Protein AF-A0A223S1I1-F1 (afdb_monomer)

Solvent-accessible surface area (backbone atoms only — not comparable to full-atom values): 8748 Å² total; per-residue (Å²): 109,53,60,61,51,48,53,51,51,49,60,74,42,47,91,55,44,52,72,61,41,74,80,34,79,60,52,98,91,38,77,55,42,72,42,49,41,66,55,67,64,44,48,49,51,49,50,48,49,49,52,50,50,52,64,60,59,44,50,65,56,52,52,48,51,42,53,54,39,46,74,70,71,44,90,61,84,93,47,70,69,62,51,52,52,53,49,50,51,51,52,52,53,49,44,50,46,43,40,53,52,43,52,51,52,52,40,49,62,47,68,45,97,63,69,58,65,65,51,51,51,52,46,52,48,52,52,53,51,51,53,52,52,55,52,51,56,47,56,55,48,54,54,54,52,52,55,53,52,56,65,59,74,77,111

Structure (mmCIF, N/CA/C/O backbone):
data_AF-A0A223S1I1-F1
#
_entry.id   AF-A0A223S1I1-F1
#
loop_
_atom_site.group_PDB
_atom_site.id
_atom_site.type_symbol
_atom_site.label_atom_id
_atom_site.label_alt_id
_atom_site.label_comp_id
_atom_site.label_asym_id
_atom_site.label_entity_id
_atom_site.label_seq_id
_atom_site.pdbx_PDB_ins_code
_atom_site.Cartn_x
_atom_site.Cartn_y
_atom_site.Cartn_z
_atom_site.occupancy
_atom_site.B_iso_or_equiv
_atom_site.auth_seq_id
_atom_site.auth_comp_id
_atom_site.auth_asym_id
_atom_site.auth_atom_id
_atom_site.pdbx_PDB_model_num
ATOM 1 N N . MET A 1 1 ? -9.138 0.119 -8.413 1.00 74.75 1 MET A N 1
ATOM 2 C CA . MET A 1 1 ? -9.524 -1.155 -7.768 1.00 74.75 1 MET A CA 1
ATOM 3 C C . MET A 1 1 ? -9.134 -1.200 -6.295 1.00 74.75 1 MET A C 1
ATOM 5 O O . MET A 1 1 ? -10.016 -1.470 -5.497 1.00 74.75 1 MET A O 1
ATOM 9 N N . SER A 1 2 ? -7.897 -0.860 -5.905 1.00 87.38 2 SER A N 1
ATOM 10 C CA . SER A 1 2 ? -7.474 -0.875 -4.486 1.00 87.38 2 SER A CA 1
ATOM 11 C C . SER A 1 2 ? -8.356 -0.029 -3.559 1.00 87.38 2 SER A C 1
ATOM 13 O O . SER A 1 2 ? -8.811 -0.532 -2.544 1.00 87.38 2 SER A O 1
ATOM 15 N N . VAL A 1 3 ? -8.668 1.215 -3.936 1.00 89.75 3 VAL A N 1
ATOM 16 C CA . VAL A 1 3 ? -9.518 2.116 -3.130 1.00 89.75 3 VAL A CA 1
ATOM 17 C C . VAL A 1 3 ? -10.924 1.549 -2.919 1.00 89.75 3 VAL A C 1
ATOM 19 O O . VAL A 1 3 ? -11.443 1.587 -1.813 1.00 89.75 3 VAL A O 1
ATOM 22 N N . VAL A 1 4 ? -11.528 0.970 -3.960 1.00 92.12 4 VAL A N 1
ATOM 23 C CA . VAL A 1 4 ? -12.856 0.342 -3.855 1.00 92.12 4 VAL A CA 1
ATOM 24 C C . VAL A 1 4 ? -12.811 -0.850 -2.900 1.00 92.12 4 VAL A C 1
ATOM 26 O O . VAL A 1 4 ? -13.701 -1.000 -2.072 1.00 92.12 4 VAL A O 1
ATOM 29 N N . ALA A 1 5 ? -11.751 -1.661 -2.969 1.00 90.12 5 ALA A N 1
ATOM 30 C CA . ALA A 1 5 ? -11.560 -2.778 -2.052 1.00 90.12 5 ALA A CA 1
ATOM 31 C C . ALA A 1 5 ? -11.366 -2.309 -0.598 1.00 90.12 5 ALA A C 1
ATOM 33 O O . ALA A 1 5 ? -11.963 -2.890 0.299 1.00 90.12 5 ALA A O 1
ATOM 34 N N . MET A 1 6 ? -10.598 -1.236 -0.366 1.00 92.31 6 MET A N 1
ATOM 35 C CA . MET A 1 6 ? -10.449 -0.629 0.966 1.00 92.31 6 MET A CA 1
ATOM 36 C C . MET A 1 6 ? -11.802 -0.196 1.532 1.00 92.31 6 MET A C 1
ATOM 38 O O . MET A 1 6 ? -12.157 -0.582 2.638 1.00 92.31 6 MET A O 1
ATOM 42 N N . LEU A 1 7 ? -12.585 0.545 0.742 1.00 92.19 7 LEU A N 1
ATOM 43 C CA . LEU A 1 7 ? -13.912 1.002 1.154 1.00 92.19 7 LEU A CA 1
ATOM 44 C C . LEU A 1 7 ? -14.860 -0.170 1.430 1.00 92.19 7 LEU A C 1
ATOM 46 O O . LEU A 1 7 ? -15.615 -0.119 2.393 1.00 92.19 7 LEU A O 1
ATOM 50 N N . GLY A 1 8 ? -14.797 -1.236 0.627 1.00 92.38 8 GLY A N 1
ATOM 51 C CA . GLY A 1 8 ? -15.583 -2.449 0.852 1.00 92.38 8 GLY A CA 1
ATOM 52 C C . GLY A 1 8 ? -15.229 -3.155 2.163 1.00 92.38 8 GLY A C 1
ATOM 53 O O . GLY A 1 8 ? -16.125 -3.564 2.894 1.00 92.38 8 GLY A O 1
ATOM 54 N N . ILE A 1 9 ? -13.937 -3.250 2.496 1.00 90.19 9 ILE A N 1
ATOM 55 C CA . ILE A 1 9 ? -13.473 -3.835 3.764 1.00 90.19 9 ILE A CA 1
ATOM 56 C C . ILE A 1 9 ? -13.894 -2.967 4.947 1.00 90.19 9 ILE A C 1
ATOM 58 O O . ILE A 1 9 ? -14.423 -3.489 5.924 1.00 90.19 9 ILE A O 1
ATOM 62 N N . ALA A 1 10 ? -13.714 -1.650 4.850 1.00 91.00 10 ALA A N 1
ATOM 63 C CA . ALA A 1 10 ? -14.139 -0.732 5.898 1.00 91.00 10 ALA A CA 1
ATOM 64 C C . ALA A 1 10 ? -15.657 -0.760 6.119 1.00 91.00 10 ALA A C 1
ATOM 66 O O . ALA A 1 10 ? -16.108 -0.681 7.256 1.00 91.00 10 ALA A O 1
ATOM 67 N N . TRP A 1 11 ? -16.439 -0.904 5.047 1.00 94.56 11 TRP A N 1
ATOM 68 C CA . TRP A 1 11 ? -17.887 -1.062 5.135 1.00 94.56 11 TRP A CA 1
ATOM 69 C C . TRP A 1 11 ? -18.276 -2.385 5.806 1.00 94.56 11 TRP A C 1
ATOM 71 O O . TRP A 1 11 ? -19.135 -2.397 6.678 1.00 94.56 11 TRP A O 1
ATOM 81 N N . ALA A 1 12 ? -17.608 -3.489 5.461 1.00 94.00 12 ALA A N 1
ATOM 82 C CA . ALA A 1 12 ? -17.865 -4.794 6.072 1.00 94.00 12 ALA A CA 1
ATOM 83 C C . ALA A 1 12 ? -17.474 -4.854 7.559 1.00 94.00 12 ALA A C 1
ATOM 85 O O . ALA A 1 12 ? -18.118 -5.548 8.338 1.00 94.00 12 ALA A O 1
ATOM 86 N N . ALA A 1 13 ? -16.427 -4.128 7.956 1.00 92.62 13 ALA A N 1
ATOM 87 C CA . ALA A 1 13 ? -15.958 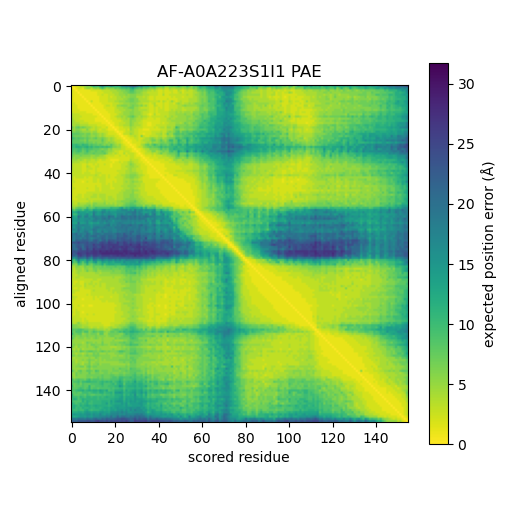-4.056 9.337 1.00 92.62 13 ALA A CA 1
ATOM 88 C C . ALA A 1 13 ? -16.604 -2.915 10.143 1.00 92.62 13 ALA A C 1
ATOM 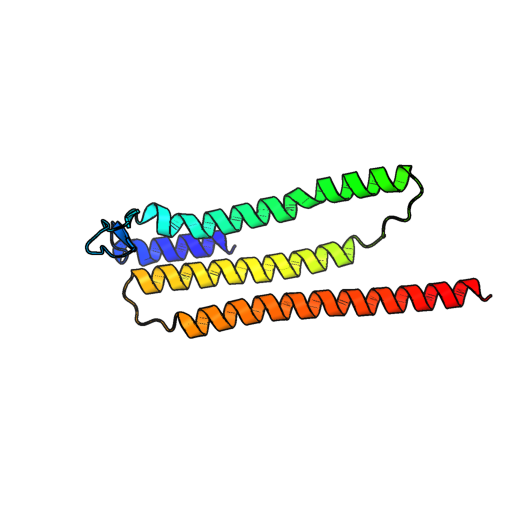90 O O . ALA A 1 13 ? -16.225 -2.693 11.289 1.00 92.62 13 ALA A O 1
ATOM 91 N N . TRP A 1 14 ? -17.551 -2.175 9.562 1.00 94.50 14 TRP A N 1
ATOM 92 C CA . TRP A 1 14 ? -18.019 -0.900 10.105 1.00 94.50 14 TRP A CA 1
ATOM 93 C C . TRP A 1 14 ? -18.569 -0.994 11.532 1.00 94.50 14 TRP A C 1
ATOM 95 O O . TRP A 1 14 ? -18.262 -0.146 12.371 1.00 94.50 14 TRP A O 1
ATOM 105 N N . ASP A 1 15 ? -19.338 -2.046 11.808 1.00 95.69 15 ASP A N 1
ATOM 106 C CA . ASP A 1 15 ? -19.970 -2.279 13.111 1.00 95.69 15 ASP A CA 1
ATOM 107 C C . ASP A 1 15 ? -19.004 -2.860 14.154 1.00 95.69 15 ASP A C 1
ATOM 109 O O . ASP A 1 15 ? -19.319 -2.893 15.340 1.00 95.69 15 ASP A O 1
ATOM 113 N N . LEU A 1 16 ? -17.822 -3.310 13.722 1.00 93.69 16 LEU A N 1
ATOM 114 C CA . LEU A 1 16 ? -16.761 -3.809 14.602 1.00 93.69 16 LEU A CA 1
ATOM 115 C C . LEU A 1 16 ? -15.824 -2.688 15.064 1.00 93.69 16 LEU A C 1
ATOM 117 O O . LEU A 1 16 ? -15.078 -2.871 16.021 1.00 93.69 16 LEU A O 1
ATOM 121 N N . LEU A 1 17 ? -15.837 -1.542 14.377 1.00 90.94 17 LEU A N 1
ATOM 122 C CA . LEU A 1 17 ? -14.962 -0.421 14.692 1.00 90.94 17 LEU A CA 1
ATOM 123 C C . LEU A 1 17 ? -15.563 0.437 15.814 1.00 90.94 17 LEU A C 1
ATOM 125 O O . LEU A 1 17 ? -16.730 0.838 15.716 1.00 90.94 17 LEU A O 1
ATOM 129 N N . PRO A 1 18 ? -14.770 0.808 16.835 1.00 92.88 18 PRO A N 1
ATOM 130 C CA . PRO A 1 18 ? -15.224 1.739 17.858 1.00 92.88 18 PRO A CA 1
ATOM 131 C C . PRO A 1 18 ? -15.518 3.107 17.229 1.00 92.88 18 PRO A C 1
ATOM 133 O O . PRO A 1 18 ? -14.848 3.529 16.287 1.00 92.88 18 PRO A O 1
ATOM 136 N N . GLU A 1 19 ? -16.518 3.832 17.739 1.00 93.00 19 GLU A N 1
ATOM 137 C CA . GLU A 1 19 ? -16.867 5.162 17.205 1.00 93.00 19 GLU A CA 1
ATOM 138 C C . GLU A 1 19 ? -15.713 6.166 17.323 1.00 93.00 19 GLU A C 1
ATOM 140 O O . GLU A 1 19 ? -15.539 7.042 16.463 1.00 93.00 19 GLU A O 1
ATOM 145 N N . VAL A 1 20 ? -14.914 5.993 18.376 1.00 92.69 20 VAL A N 1
ATOM 146 C CA . VAL A 1 20 ? -13.755 6.805 18.717 1.00 92.69 20 VAL A CA 1
ATOM 147 C C . VAL A 1 20 ? -12.547 5.889 18.881 1.00 92.69 20 VAL A C 1
ATOM 149 O O . VAL A 1 20 ? -12.587 4.930 19.647 1.00 92.69 20 VAL A O 1
ATOM 152 N N . VAL A 1 21 ? -11.479 6.197 18.151 1.00 90.31 21 VAL A N 1
ATOM 153 C CA . VAL A 1 21 ? -10.209 5.469 18.175 1.00 90.31 21 VAL A CA 1
ATOM 154 C C . VAL A 1 21 ? -9.172 6.303 18.918 1.00 90.31 21 VAL A C 1
ATOM 156 O O . VAL A 1 21 ? -8.900 7.453 18.554 1.00 90.31 21 VAL A O 1
ATOM 159 N N . THR A 1 22 ? -8.566 5.718 19.947 1.00 91.19 22 THR A N 1
ATOM 160 C CA . THR A 1 22 ? -7.489 6.351 20.711 1.00 91.19 22 THR A CA 1
ATOM 161 C C . THR A 1 22 ? -6.164 6.142 19.989 1.00 91.19 22 THR A C 1
ATOM 163 O O . THR A 1 22 ? -5.582 5.065 20.028 1.00 91.19 22 THR A O 1
ATOM 166 N N . THR A 1 23 ? -5.652 7.185 19.337 1.00 86.69 23 THR A N 1
ATOM 167 C CA . THR A 1 23 ? -4.354 7.125 18.629 1.00 86.69 23 THR A CA 1
ATOM 168 C C . THR A 1 23 ? -3.166 7.418 19.528 1.00 86.69 23 THR A C 1
ATOM 170 O O . THR A 1 23 ? -2.028 7.084 19.196 1.00 86.69 23 THR A O 1
ATOM 173 N N . ARG A 1 24 ? -3.416 8.058 20.671 1.00 89.81 24 ARG A N 1
ATOM 174 C CA . ARG A 1 24 ? -2.411 8.295 21.700 1.00 89.81 24 ARG A CA 1
ATOM 175 C C . ARG A 1 24 ? -3.039 8.106 23.065 1.00 89.81 24 ARG A C 1
ATOM 177 O O . ARG A 1 24 ? -3.989 8.815 23.399 1.00 89.81 24 ARG A O 1
ATOM 184 N N . GLU A 1 25 ? -2.466 7.202 23.847 1.00 88.69 25 GLU A N 1
ATOM 185 C CA . GLU A 1 25 ? -2.865 6.994 25.235 1.00 88.69 25 GLU A CA 1
ATOM 186 C C . GLU A 1 25 ? -2.624 8.252 26.077 1.00 88.69 25 GLU A C 1
ATOM 188 O O . GLU A 1 25 ? -1.718 9.055 25.812 1.00 88.69 25 GLU A O 1
ATOM 193 N N . ALA A 1 26 ? -3.466 8.435 27.092 1.00 90.06 26 ALA A N 1
ATOM 194 C CA . ALA A 1 26 ? -3.272 9.487 28.074 1.00 90.06 26 ALA A CA 1
ATOM 195 C C . ALA A 1 26 ? -2.034 9.184 28.927 1.00 90.06 26 ALA A C 1
ATOM 197 O O . ALA A 1 26 ? -1.803 8.049 29.339 1.00 90.06 26 ALA A O 1
ATOM 198 N N . THR A 1 27 ? -1.260 10.220 29.232 1.00 91.44 27 THR A N 1
ATOM 199 C CA . THR A 1 27 ? -0.191 10.166 30.232 1.00 91.44 27 THR A CA 1
ATOM 200 C C . THR A 1 27 ? -0.486 11.170 31.342 1.00 91.44 27 THR A C 1
ATOM 202 O O . THR A 1 27 ? -1.395 11.988 31.217 1.00 91.44 27 THR A O 1
ATOM 205 N N . VAL A 1 28 ? 0.285 11.132 32.433 1.00 92.81 28 VAL A N 1
ATOM 206 C CA . VAL A 1 28 ? 0.105 12.038 33.588 1.00 92.81 28 VAL A CA 1
ATOM 207 C C . VAL A 1 28 ? 0.051 13.514 33.165 1.00 92.81 28 VAL A C 1
ATOM 209 O O . VAL A 1 28 ? -0.740 14.279 33.704 1.00 92.81 28 VAL A O 1
ATOM 212 N N . ASP A 1 29 ? 0.824 13.889 32.144 1.00 94.31 29 ASP A N 1
ATOM 213 C CA . ASP A 1 29 ? 0.940 15.275 31.681 1.00 94.31 29 ASP A CA 1
ATOM 214 C C . ASP A 1 29 ? 0.095 15.596 30.438 1.00 94.31 29 ASP A C 1
ATOM 216 O O . ASP A 1 29 ? 0.125 16.727 29.945 1.00 94.31 29 ASP A O 1
ATOM 220 N N . ARG A 1 30 ? -0.587 14.609 29.836 1.00 88.12 30 ARG A N 1
ATOM 221 C CA . ARG A 1 30 ? -1.215 14.773 28.515 1.00 88.12 30 ARG A CA 1
ATOM 222 C C . ARG A 1 30 ? -2.498 13.967 28.374 1.00 88.12 30 ARG A C 1
ATOM 224 O O . ARG A 1 30 ? -2.512 12.756 28.567 1.00 88.12 30 ARG A O 1
ATOM 231 N N . THR A 1 31 ? -3.553 14.628 27.907 1.00 91.44 31 THR A N 1
ATOM 232 C CA . THR A 1 31 ? -4.813 13.968 27.552 1.00 91.44 31 THR A CA 1
ATOM 233 C C . THR A 1 31 ? -4.642 13.028 26.356 1.00 91.44 31 THR A C 1
ATOM 235 O O . THR A 1 31 ? -3.751 13.217 25.512 1.00 91.44 31 THR A O 1
ATOM 238 N N . ALA A 1 32 ? -5.503 12.010 26.291 1.00 89.56 32 ALA A N 1
ATOM 239 C CA . ALA A 1 32 ? -5.576 11.106 25.152 1.00 89.56 32 ALA A CA 1
ATOM 240 C C . ALA A 1 32 ? -5.897 11.881 23.866 1.00 89.56 32 ALA A C 1
ATOM 242 O O . ALA A 1 32 ? -6.581 12.908 23.888 1.00 89.56 32 ALA A O 1
ATOM 243 N N . THR A 1 33 ? -5.369 11.401 22.741 1.00 93.56 33 THR A N 1
ATOM 244 C CA . THR A 1 33 ? -5.754 11.905 21.421 1.00 93.56 33 THR A CA 1
ATOM 245 C C . THR A 1 33 ? -6.689 10.903 20.779 1.00 93.56 33 THR A C 1
ATOM 247 O O . THR A 1 33 ? -6.306 9.777 20.457 1.00 93.56 33 THR A O 1
ATOM 250 N N . GLU A 1 34 ? -7.916 11.353 20.592 1.00 93.25 34 GLU A N 1
ATOM 251 C CA . GLU A 1 34 ? -9.015 10.577 20.052 1.00 93.25 34 GLU A CA 1
ATOM 252 C C . GLU A 1 34 ? -9.355 11.071 18.650 1.00 93.25 34 GLU A C 1
ATOM 254 O O . GLU A 1 34 ? -9.321 12.270 18.359 1.00 93.25 34 GLU A O 1
ATOM 259 N N . VAL A 1 35 ? -9.669 10.136 17.763 1.00 94.00 35 VAL A N 1
ATOM 260 C CA . VAL A 1 35 ? -10.072 10.427 16.388 1.00 94.00 35 VAL A CA 1
ATOM 261 C C . VAL A 1 35 ? -11.327 9.645 16.064 1.00 94.00 35 VAL A C 1
ATOM 263 O O . VAL A 1 35 ? -11.485 8.493 16.458 1.00 94.00 35 VAL A O 1
ATOM 266 N N . SER A 1 36 ? -12.229 10.269 15.313 1.00 95.69 36 SER A N 1
ATOM 267 C CA . SER A 1 36 ? -13.431 9.587 14.841 1.00 95.69 36 SER A CA 1
ATOM 268 C C . SER A 1 36 ? -13.070 8.431 13.906 1.00 95.69 36 SER A C 1
ATOM 270 O O . SER A 1 36 ? -12.178 8.575 13.061 1.00 95.69 36 SER A O 1
ATOM 272 N N . ARG A 1 37 ? -13.834 7.331 13.968 1.00 93.94 37 ARG A N 1
ATOM 273 C CA . ARG A 1 37 ? -13.710 6.195 13.034 1.00 93.94 37 ARG A CA 1
ATOM 274 C C . ARG A 1 37 ? -13.696 6.596 11.560 1.00 93.94 37 ARG A C 1
ATOM 276 O O . ARG A 1 37 ? -13.001 5.976 10.759 1.00 93.94 37 ARG A O 1
ATOM 283 N N . TRP A 1 38 ? -14.397 7.674 11.197 1.00 94.62 38 TRP A N 1
ATOM 284 C CA . TRP A 1 38 ? -14.407 8.204 9.830 1.00 94.62 38 TRP A CA 1
ATOM 285 C C . TRP A 1 38 ? -13.016 8.630 9.359 1.00 94.62 38 TRP A C 1
ATOM 287 O O . TRP A 1 38 ? -12.655 8.399 8.206 1.00 94.62 38 TRP A O 1
ATOM 297 N N . VAL A 1 39 ? -12.223 9.228 10.251 1.00 93.44 39 VAL A N 1
ATOM 298 C CA . VAL A 1 39 ? -10.860 9.671 9.940 1.00 93.44 39 VAL A CA 1
ATOM 299 C C . VAL A 1 39 ? -9.954 8.462 9.737 1.00 93.44 39 VAL A C 1
ATOM 301 O O . VAL A 1 39 ? -9.220 8.416 8.754 1.00 93.44 39 VAL A O 1
ATOM 304 N N . VAL A 1 40 ? -10.051 7.460 10.611 1.00 90.94 40 VAL A N 1
ATOM 305 C CA . VAL A 1 40 ? -9.251 6.226 10.534 1.00 90.94 40 VAL A CA 1
ATOM 306 C C . VAL A 1 40 ? -9.527 5.472 9.232 1.00 90.94 40 VAL A C 1
ATOM 308 O O . VAL A 1 40 ? -8.601 5.126 8.495 1.00 90.94 40 VAL A O 1
ATOM 311 N N . VAL A 1 41 ? -10.805 5.296 8.896 1.00 92.56 41 VAL A N 1
ATOM 312 C CA . VAL A 1 41 ? -11.233 4.629 7.661 1.00 92.56 41 VAL A CA 1
ATOM 313 C C . VAL A 1 41 ? -10.840 5.431 6.416 1.00 92.56 41 VAL A C 1
ATOM 315 O O . VAL A 1 41 ? -10.421 4.852 5.414 1.00 92.56 41 VAL A O 1
ATOM 318 N N . GLY A 1 42 ? -10.952 6.761 6.461 1.00 92.38 42 GLY A N 1
ATOM 319 C CA . GLY A 1 42 ? -10.724 7.630 5.305 1.00 92.38 42 GLY A CA 1
ATOM 320 C C . GLY A 1 42 ? -9.258 7.967 5.022 1.00 92.38 42 GLY A C 1
ATOM 321 O O . GLY A 1 42 ? -8.907 8.211 3.866 1.00 92.38 42 GLY A O 1
ATOM 322 N N . ALA A 1 43 ? -8.389 7.963 6.036 1.00 92.38 43 ALA A N 1
ATOM 323 C CA . ALA A 1 43 ? -7.021 8.467 5.914 1.00 92.38 43 ALA A CA 1
ATOM 324 C C . ALA A 1 43 ? -6.179 7.685 4.895 1.00 92.38 43 ALA A C 1
ATOM 326 O O . ALA A 1 43 ? -5.540 8.282 4.026 1.00 92.38 43 ALA A O 1
ATOM 327 N N . VAL A 1 44 ? -6.195 6.351 4.966 1.00 91.81 44 VAL A N 1
ATOM 328 C CA . VAL A 1 44 ? -5.368 5.508 4.087 1.00 91.81 44 VAL A CA 1
ATOM 329 C C . VAL A 1 44 ? -5.843 5.547 2.627 1.00 91.81 44 VAL A C 1
ATOM 331 O O . VAL A 1 44 ? -5.007 5.784 1.750 1.00 91.81 44 VAL A O 1
ATOM 334 N N . PRO A 1 45 ? -7.149 5.401 2.318 1.00 90.88 45 PRO A N 1
ATOM 335 C CA . PRO A 1 45 ? -7.648 5.594 0.959 1.00 90.88 45 PRO A CA 1
ATOM 336 C C . PRO A 1 45 ? -7.349 6.992 0.408 1.00 90.88 45 PRO A C 1
ATOM 338 O O . PRO A 1 45 ? -6.933 7.116 -0.745 1.00 90.88 45 PRO A O 1
ATOM 341 N N . ALA A 1 46 ? -7.506 8.041 1.224 1.00 92.81 46 ALA A N 1
ATOM 342 C CA . ALA A 1 46 ? -7.202 9.411 0.816 1.00 92.81 46 ALA A CA 1
ATOM 343 C C . ALA A 1 46 ? -5.714 9.587 0.477 1.00 92.81 46 ALA A C 1
ATOM 345 O O . ALA A 1 46 ? -5.388 10.149 -0.569 1.00 92.81 46 ALA A O 1
ATOM 346 N N . ALA A 1 47 ? -4.812 9.046 1.303 1.00 91.31 47 ALA A N 1
ATOM 347 C CA . ALA A 1 47 ? -3.377 9.047 1.028 1.00 91.31 47 ALA A CA 1
ATOM 348 C C . ALA A 1 47 ? -3.042 8.289 -0.269 1.00 91.31 47 ALA A C 1
ATOM 350 O O . ALA A 1 47 ? -2.271 8.787 -1.091 1.00 91.31 47 ALA A O 1
ATOM 351 N N . ALA A 1 48 ? -3.671 7.133 -0.508 1.00 90.31 48 ALA A N 1
ATOM 352 C CA . ALA A 1 48 ? -3.479 6.359 -1.733 1.00 90.31 48 ALA A CA 1
ATOM 353 C C . ALA A 1 48 ? -3.905 7.137 -2.990 1.00 90.31 48 ALA A C 1
ATOM 355 O O . ALA A 1 48 ? -3.183 7.153 -3.996 1.00 90.31 48 ALA A O 1
ATOM 356 N N . VAL A 1 49 ? -5.056 7.816 -2.932 1.00 92.94 49 VAL A N 1
ATOM 357 C CA . VAL A 1 49 ? -5.534 8.691 -4.012 1.00 92.94 49 VAL A CA 1
ATOM 358 C C . VAL A 1 49 ? -4.570 9.854 -4.219 1.00 92.94 49 VAL A C 1
ATOM 360 O O . VAL A 1 49 ? -4.155 10.090 -5.352 1.00 92.94 49 VAL A O 1
ATOM 363 N N . LEU A 1 50 ? -4.153 10.533 -3.148 1.00 92.25 50 LEU A N 1
ATOM 364 C CA . LEU A 1 50 ? -3.229 11.662 -3.224 1.00 92.25 50 LEU A CA 1
ATOM 365 C C . LEU A 1 50 ? -1.896 11.261 -3.866 1.00 92.25 50 LEU A C 1
ATOM 367 O O . LEU A 1 50 ? -1.461 11.906 -4.817 1.00 92.25 50 LEU A O 1
ATOM 371 N N . CYS A 1 51 ? -1.274 10.170 -3.415 1.00 88.44 51 CYS A N 1
ATOM 372 C CA . CYS A 1 51 ? -0.039 9.665 -4.013 1.00 88.44 51 CYS A CA 1
ATOM 373 C C . CYS A 1 51 ? -0.218 9.328 -5.496 1.00 88.44 51 CYS A C 1
ATOM 375 O O . CYS A 1 51 ? 0.634 9.678 -6.311 1.00 88.44 51 CYS A O 1
ATOM 377 N N . THR A 1 52 ? -1.339 8.702 -5.864 1.00 87.81 52 THR A N 1
ATOM 378 C CA . THR A 1 52 ? -1.645 8.389 -7.267 1.00 87.81 52 THR A CA 1
ATOM 379 C C . THR A 1 52 ? -1.766 9.664 -8.101 1.00 87.81 52 THR A C 1
ATOM 381 O O . THR A 1 52 ? -1.169 9.758 -9.173 1.00 87.81 52 THR A O 1
ATOM 384 N N . VAL A 1 53 ? -2.489 10.669 -7.599 1.00 89.12 53 VAL A N 1
ATOM 385 C CA . VAL A 1 53 ? -2.654 11.969 -8.263 1.00 89.12 53 VAL A CA 1
ATOM 386 C C . VAL A 1 53 ? -1.312 12.677 -8.419 1.00 89.12 53 VAL A C 1
ATOM 388 O O . VAL A 1 53 ? -1.016 13.152 -9.510 1.00 89.12 53 VAL A O 1
ATOM 391 N N . LEU A 1 54 ? -0.471 12.699 -7.383 1.00 86.31 54 LEU A N 1
ATOM 392 C CA . LEU A 1 54 ? 0.858 13.314 -7.445 1.00 86.31 54 LEU A CA 1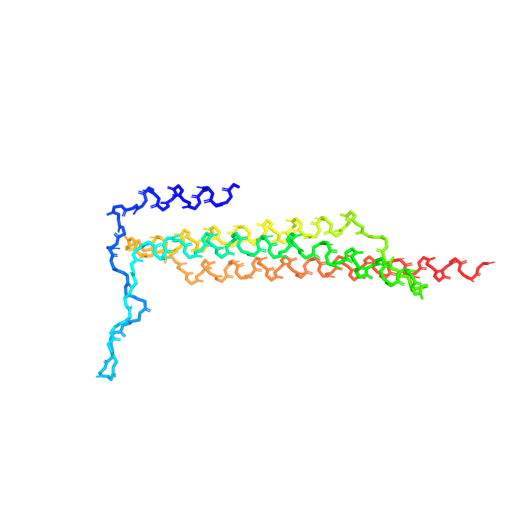
ATOM 393 C C . LEU A 1 54 ? 1.765 12.600 -8.456 1.00 86.31 54 LEU A C 1
ATOM 395 O O . LEU A 1 54 ? 2.408 13.248 -9.280 1.00 86.31 54 LEU A O 1
ATOM 399 N N . MET A 1 55 ? 1.781 11.267 -8.453 1.00 83.38 55 MET A N 1
ATOM 400 C CA . MET A 1 55 ? 2.620 10.474 -9.355 1.00 83.38 55 MET A CA 1
ATOM 401 C C . MET A 1 55 ? 2.184 10.561 -10.820 1.00 83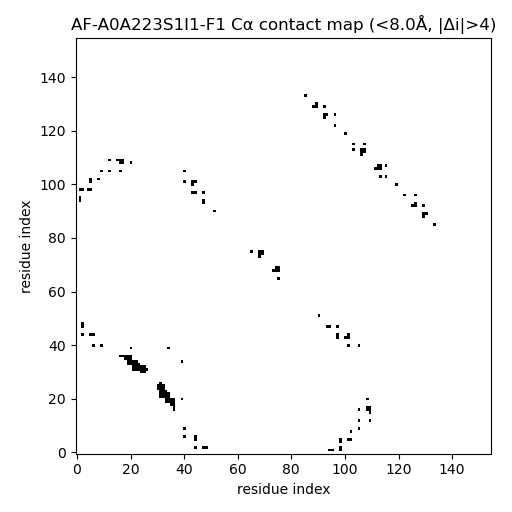.38 55 MET A C 1
ATOM 403 O O . MET A 1 55 ? 3.020 10.660 -11.718 1.00 83.38 55 MET A O 1
ATOM 407 N N . VAL A 1 56 ? 0.877 10.531 -11.085 1.00 81.88 56 VAL A N 1
ATOM 408 C CA . VAL A 1 56 ? 0.341 10.674 -12.447 1.00 81.88 56 VAL A CA 1
ATOM 409 C C . VAL A 1 56 ? 0.433 12.131 -12.909 1.00 81.88 56 VAL A C 1
ATOM 411 O O . VAL A 1 56 ? 0.802 12.392 -14.055 1.00 81.88 56 VAL A O 1
ATOM 414 N N . GLY A 1 57 ? 0.157 13.076 -12.010 1.00 78.00 57 GLY A N 1
ATOM 415 C CA . GLY A 1 57 ? 0.202 14.519 -12.241 1.00 78.00 57 GLY A CA 1
ATOM 416 C C . GLY A 1 57 ? 1.610 15.086 -12.424 1.00 78.00 57 GLY A C 1
ATOM 417 O O . GLY A 1 57 ? 1.759 16.132 -13.047 1.00 78.00 57 GLY A O 1
ATOM 418 N N . ALA A 1 58 ? 2.658 14.384 -11.986 1.00 75.25 58 ALA A N 1
ATOM 419 C CA . ALA A 1 58 ? 4.045 14.764 -12.262 1.00 75.25 58 ALA A CA 1
ATOM 420 C C . ALA A 1 58 ? 4.437 14.605 -13.750 1.00 75.25 58 ALA A C 1
ATOM 422 O O . ALA A 1 58 ? 5.332 15.297 -14.238 1.00 75.25 58 ALA A O 1
ATOM 423 N N . ARG A 1 59 ? 3.738 13.752 -14.517 1.00 70.06 59 ARG A N 1
ATOM 424 C CA . ARG A 1 59 ? 4.027 13.487 -15.943 1.00 70.06 59 ARG A CA 1
ATOM 425 C C . ARG A 1 59 ? 3.994 14.725 -16.858 1.00 70.06 59 ARG A C 1
ATOM 427 O O . ARG A 1 59 ? 4.898 14.859 -17.686 1.00 70.06 59 ARG A O 1
ATOM 434 N N . PRO A 1 60 ? 2.987 15.619 -16.803 1.00 66.38 60 PRO A N 1
ATOM 435 C CA . PRO A 1 60 ? 3.008 16.855 -17.588 1.00 66.38 60 PRO A CA 1
ATOM 436 C C . PRO A 1 60 ? 4.183 17.767 -17.221 1.00 66.38 60 PRO A C 1
ATOM 438 O O . PRO A 1 60 ? 4.725 18.419 -18.111 1.00 66.38 60 PRO A O 1
ATOM 441 N N . PHE A 1 61 ? 4.617 17.768 -15.957 1.00 65.94 61 PHE A N 1
ATOM 442 C CA . PHE A 1 61 ? 5.768 18.549 -15.505 1.00 65.94 61 PHE A CA 1
ATOM 443 C C . PHE A 1 61 ? 7.078 18.005 -16.092 1.00 65.94 61 PHE A C 1
ATOM 445 O O . PHE A 1 61 ? 7.874 18.758 -16.647 1.00 65.94 61 PHE A O 1
ATOM 452 N N . ASP A 1 62 ? 7.242 16.680 -16.104 1.00 65.94 62 ASP A N 1
ATOM 453 C CA . ASP A 1 62 ? 8.357 16.015 -16.785 1.00 65.94 62 ASP A CA 1
ATOM 454 C C . ASP A 1 62 ? 8.390 16.311 -18.289 1.00 65.94 62 ASP A C 1
ATOM 456 O O . ASP A 1 62 ? 9.441 16.631 -18.842 1.00 65.94 62 ASP A O 1
ATOM 460 N N . ARG A 1 63 ? 7.239 16.245 -18.971 1.00 68.38 63 ARG A N 1
ATOM 461 C CA . ARG A 1 63 ? 7.155 16.574 -20.406 1.00 68.38 63 ARG A CA 1
ATOM 462 C C . ARG A 1 63 ? 7.456 18.041 -20.683 1.00 68.38 63 ARG A C 1
ATOM 464 O O . ARG A 1 63 ? 8.032 18.354 -21.725 1.00 68.38 63 ARG A O 1
ATOM 471 N N . PHE A 1 64 ? 7.058 18.933 -19.781 1.00 69.56 64 PHE A N 1
ATOM 472 C CA . PHE A 1 64 ? 7.379 20.351 -19.870 1.00 69.56 64 PHE A CA 1
ATOM 473 C C . PHE A 1 64 ? 8.890 20.578 -19.749 1.00 69.56 64 PHE A C 1
ATOM 475 O O . PHE A 1 64 ? 9.472 21.234 -20.611 1.00 69.56 64 PHE A O 1
ATOM 482 N N . ILE A 1 65 ? 9.535 19.953 -18.760 1.00 67.31 65 ILE A N 1
ATOM 483 C CA . ILE A 1 65 ? 10.990 20.007 -18.563 1.00 67.31 65 ILE A CA 1
ATOM 484 C C . ILE A 1 65 ? 11.730 19.433 -19.777 1.00 67.31 65 ILE A C 1
ATOM 486 O O . ILE A 1 65 ? 12.640 20.072 -20.295 1.00 67.31 65 ILE A O 1
ATOM 490 N N . VAL A 1 66 ? 11.305 18.277 -20.293 1.00 67.94 66 VAL A N 1
ATOM 491 C CA . VAL A 1 66 ? 11.889 17.653 -21.493 1.00 67.94 66 VAL A CA 1
ATOM 492 C C . VAL A 1 66 ? 11.769 18.560 -22.719 1.00 67.94 66 VAL A C 1
ATOM 494 O O . VAL A 1 66 ? 12.747 18.744 -23.440 1.00 67.94 66 VAL A O 1
ATOM 497 N N . ARG A 1 67 ? 10.607 19.186 -22.950 1.00 68.94 67 ARG A N 1
ATOM 498 C CA . ARG A 1 67 ? 10.437 20.157 -24.047 1.00 68.94 67 ARG A CA 1
ATOM 499 C C . ARG A 1 67 ? 11.304 21.398 -23.868 1.00 68.94 67 ARG A C 1
ATOM 501 O O . ARG A 1 67 ? 11.824 21.917 -24.853 1.00 68.94 67 ARG A O 1
ATOM 508 N N . PHE A 1 68 ? 11.440 21.882 -22.639 1.00 72.56 68 PHE A N 1
ATOM 509 C CA . PHE A 1 68 ? 12.261 23.045 -22.329 1.00 72.56 68 PHE A CA 1
ATOM 510 C C . PHE A 1 68 ? 13.755 22.755 -22.543 1.00 72.56 68 PHE A C 1
ATOM 512 O O . PHE A 1 68 ? 14.441 23.530 -23.202 1.00 72.56 68 PHE A O 1
ATOM 519 N N . LEU A 1 69 ? 14.240 21.598 -22.088 1.00 67.12 69 LEU A N 1
ATOM 520 C CA . LEU A 1 69 ? 15.618 21.139 -22.296 1.00 67.12 69 LEU A CA 1
ATOM 521 C C . LEU A 1 69 ? 15.912 20.814 -23.767 1.00 67.12 69 LEU A C 1
ATOM 523 O O . LEU A 1 69 ? 16.984 21.150 -24.264 1.00 67.12 69 LEU A O 1
ATOM 527 N N . GLY A 1 70 ? 14.944 20.243 -24.489 1.00 64.69 70 GLY A N 1
ATOM 528 C CA . GLY A 1 70 ? 15.052 20.014 -25.931 1.00 64.69 70 GLY A CA 1
ATOM 529 C C . GLY A 1 70 ? 15.180 21.316 -26.728 1.00 64.69 70 GLY A C 1
ATOM 530 O O . GLY A 1 70 ? 15.940 21.374 -27.690 1.00 64.69 70 GLY A O 1
ATOM 531 N N . ARG A 1 71 ? 14.520 22.402 -26.292 1.00 72.00 71 ARG A N 1
ATOM 532 C CA . ARG A 1 71 ? 14.729 23.749 -26.863 1.00 72.00 71 ARG A CA 1
ATOM 533 C C . ARG A 1 71 ? 16.128 24.310 -26.595 1.00 72.00 71 ARG A C 1
ATOM 535 O O . ARG A 1 71 ? 16.579 25.155 -27.357 1.00 72.00 71 ARG A O 1
ATOM 542 N N . LEU A 1 72 ? 16.804 23.838 -25.550 1.00 72.31 72 LEU A N 1
ATOM 543 C CA . LEU A 1 72 ? 18.183 24.202 -25.213 1.00 72.31 72 LEU A CA 1
ATOM 544 C C . LEU A 1 72 ? 19.224 23.295 -25.897 1.00 72.31 72 LEU A C 1
ATOM 546 O O . LEU A 1 72 ? 20.413 23.425 -25.623 1.00 72.31 72 LEU A O 1
ATOM 550 N N . GLY A 1 73 ? 18.801 22.377 -26.777 1.00 56.16 73 GLY A N 1
ATOM 551 C CA . GLY A 1 73 ? 19.699 21.468 -27.498 1.00 56.16 73 GLY A CA 1
ATOM 552 C C . GLY A 1 73 ? 20.309 20.363 -26.629 1.00 56.16 73 GLY A C 1
ATOM 553 O O . GLY A 1 73 ? 21.242 19.692 -27.064 1.00 56.16 73 GLY A O 1
ATOM 554 N N . LEU A 1 74 ? 19.797 20.160 -25.411 1.00 54.62 74 LEU A N 1
ATOM 555 C CA . LEU A 1 74 ? 20.262 19.106 -24.514 1.00 54.62 74 LEU A CA 1
ATOM 556 C C . LEU A 1 74 ? 19.555 17.780 -24.840 1.00 54.62 74 LEU A C 1
ATOM 558 O O . LEU A 1 74 ? 18.340 17.780 -25.068 1.00 54.62 74 LEU A O 1
ATOM 562 N N . PRO A 1 75 ? 20.273 16.641 -24.843 1.00 52.75 75 PRO A N 1
ATOM 563 C CA . PRO A 1 75 ? 19.672 15.339 -25.093 1.00 52.75 75 PRO A CA 1
ATOM 564 C C . PRO A 1 75 ? 18.706 14.994 -23.957 1.00 52.75 75 PRO A C 1
ATOM 566 O O . PRO A 1 75 ? 19.113 14.680 -22.840 1.00 52.75 75 PRO A O 1
ATOM 569 N N . ALA A 1 76 ? 17.409 15.055 -24.241 1.00 57.12 76 ALA A N 1
ATOM 570 C CA . ALA A 1 76 ? 16.385 14.537 -23.352 1.00 57.12 76 ALA A CA 1
ATOM 571 C C . ALA A 1 76 ? 16.120 13.071 -23.719 1.00 57.12 76 ALA A C 1
ATOM 573 O O . ALA A 1 76 ? 15.835 12.761 -24.872 1.00 57.12 76 ALA A O 1
ATOM 574 N N . GLY A 1 77 ? 16.276 12.164 -22.752 1.00 55.59 77 GLY A N 1
ATOM 575 C CA . GLY A 1 77 ? 16.218 10.722 -22.989 1.00 55.59 77 GLY A CA 1
ATOM 576 C C . GLY A 1 77 ? 14.875 10.246 -23.555 1.00 55.59 77 GLY A C 1
ATOM 577 O O . GLY A 1 77 ? 13.835 10.378 -22.907 1.00 55.59 77 GLY A O 1
ATOM 578 N N . ASP A 1 78 ? 14.923 9.629 -24.736 1.00 52.75 78 ASP A N 1
ATOM 579 C CA . ASP A 1 78 ? 13.813 8.915 -25.371 1.00 52.75 78 ASP A CA 1
ATOM 580 C C . ASP A 1 78 ? 13.566 7.577 -24.655 1.00 52.75 78 ASP A C 1
ATOM 582 O O . ASP A 1 78 ? 14.127 6.539 -25.001 1.00 52.75 78 ASP A O 1
ATOM 586 N N . GLY A 1 79 ? 12.734 7.595 -23.613 1.00 56.62 79 GLY A N 1
ATOM 587 C CA . GLY A 1 79 ? 12.464 6.413 -22.785 1.00 56.62 79 GLY A CA 1
ATOM 588 C C . GLY A 1 79 ? 11.022 6.298 -22.296 1.00 56.62 79 GLY A C 1
ATOM 589 O O . GLY A 1 79 ? 10.795 5.856 -21.173 1.00 56.62 79 GLY A O 1
ATOM 590 N N . ASP A 1 80 ? 10.032 6.721 -23.089 1.00 63.94 80 ASP A N 1
ATOM 591 C CA . ASP A 1 80 ? 8.644 6.863 -22.610 1.00 63.94 80 ASP A CA 1
ATOM 592 C C . ASP A 1 80 ? 7.994 5.509 -22.236 1.00 63.94 80 ASP A C 1
ATOM 594 O O . ASP A 1 80 ? 7.280 5.407 -21.240 1.00 63.94 80 ASP A O 1
ATOM 598 N N . ARG A 1 81 ? 8.300 4.419 -22.962 1.00 68.06 81 ARG A N 1
ATOM 599 C CA . ARG A 1 81 ? 7.747 3.076 -22.669 1.00 68.06 81 ARG A CA 1
ATOM 600 C C . ARG A 1 81 ? 8.295 2.466 -21.379 1.00 68.06 81 ARG A C 1
ATOM 602 O O . ARG A 1 81 ? 7.525 1.947 -20.572 1.00 68.06 81 ARG A O 1
ATOM 609 N N . ASP A 1 82 ? 9.602 2.557 -21.173 1.00 70.38 82 ASP A N 1
ATOM 610 C CA . ASP A 1 82 ? 10.260 2.015 -19.982 1.00 70.38 82 ASP A CA 1
ATOM 611 C C . ASP A 1 82 ? 9.868 2.804 -18.729 1.00 70.38 82 ASP A C 1
ATOM 613 O O . ASP A 1 82 ? 9.590 2.221 -17.683 1.00 70.38 82 ASP A O 1
ATOM 617 N N . ARG A 1 83 ? 9.706 4.125 -18.861 1.00 72.44 83 ARG A N 1
ATOM 618 C CA . ARG A 1 83 ? 9.216 4.989 -17.785 1.00 72.44 83 ARG A CA 1
ATOM 619 C C . ARG A 1 83 ? 7.777 4.670 -17.378 1.00 72.44 83 ARG A C 1
ATOM 621 O O . ARG A 1 83 ? 7.464 4.679 -16.188 1.00 72.44 83 ARG A O 1
ATOM 628 N N . VAL A 1 84 ? 6.897 4.373 -18.338 1.00 78.75 84 VAL A N 1
ATOM 629 C CA . VAL A 1 84 ? 5.518 3.945 -18.045 1.00 78.75 84 VAL A CA 1
ATOM 630 C C . VAL A 1 84 ? 5.504 2.599 -17.324 1.00 78.75 84 VAL A C 1
ATOM 632 O O . VAL A 1 84 ? 4.736 2.438 -16.376 1.00 78.75 84 VAL A O 1
ATOM 635 N N . ARG A 1 85 ? 6.363 1.655 -17.727 1.00 81.56 85 ARG A N 1
ATOM 636 C CA . ARG A 1 85 ? 6.492 0.354 -17.061 1.00 81.56 85 ARG A CA 1
ATOM 637 C C . ARG A 1 85 ? 6.974 0.498 -15.617 1.00 81.56 85 ARG A C 1
ATOM 639 O O . ARG A 1 85 ? 6.345 -0.070 -14.729 1.00 81.56 85 ARG A O 1
ATOM 646 N N . ASP A 1 86 ? 8.026 1.279 -15.385 1.00 83.19 86 ASP A N 1
ATOM 647 C CA . ASP A 1 86 ? 8.544 1.534 -14.037 1.00 83.19 86 ASP A CA 1
ATOM 648 C C . ASP A 1 86 ? 7.482 2.210 -13.160 1.00 83.19 86 ASP A C 1
ATOM 650 O O . ASP A 1 86 ? 7.260 1.798 -12.024 1.00 83.19 86 ASP A O 1
ATOM 654 N N . LEU A 1 87 ? 6.770 3.212 -13.695 1.00 83.75 87 LEU A N 1
ATOM 655 C CA . LEU A 1 87 ? 5.712 3.884 -12.944 1.00 83.75 87 LEU A CA 1
ATOM 656 C C . LEU A 1 87 ? 4.557 2.935 -12.616 1.00 83.75 87 LEU A C 1
ATOM 658 O O . LEU A 1 87 ? 4.052 2.967 -11.500 1.00 83.75 87 LEU A O 1
ATOM 662 N N . ASN A 1 88 ? 4.149 2.081 -13.556 1.00 87.06 88 ASN A N 1
ATOM 663 C CA . ASN A 1 88 ? 3.126 1.075 -13.290 1.00 87.06 88 ASN A CA 1
ATOM 664 C C . ASN A 1 88 ? 3.572 0.107 -12.191 1.00 87.06 88 ASN A C 1
ATOM 666 O O . ASN A 1 88 ? 2.777 -0.189 -11.306 1.00 87.06 88 ASN A O 1
ATOM 670 N N . ALA A 1 89 ? 4.829 -0.348 -12.208 1.00 87.25 89 ALA A N 1
ATOM 671 C CA . ALA A 1 89 ? 5.365 -1.207 -11.155 1.00 87.25 89 ALA A CA 1
ATOM 672 C C . ALA A 1 89 ? 5.303 -0.515 -9.784 1.00 87.25 89 ALA A C 1
ATOM 674 O O . ALA A 1 89 ? 4.776 -1.086 -8.834 1.00 87.25 89 ALA A O 1
ATOM 675 N N . VAL A 1 90 ? 5.744 0.745 -9.700 1.00 86.62 90 VAL A N 1
ATOM 676 C CA . VAL A 1 90 ? 5.672 1.533 -8.461 1.00 86.62 90 VAL A CA 1
ATOM 677 C C . VAL A 1 90 ? 4.229 1.727 -7.999 1.00 86.62 90 VAL A C 1
ATOM 679 O O . VAL A 1 90 ? 3.938 1.516 -6.826 1.00 86.62 90 VAL A O 1
ATOM 682 N N . LEU A 1 91 ? 3.311 2.085 -8.900 1.00 87.88 91 LEU A N 1
ATOM 683 C CA . LEU A 1 91 ? 1.899 2.286 -8.568 1.00 87.88 91 LEU A CA 1
ATOM 684 C C . LEU A 1 91 ? 1.2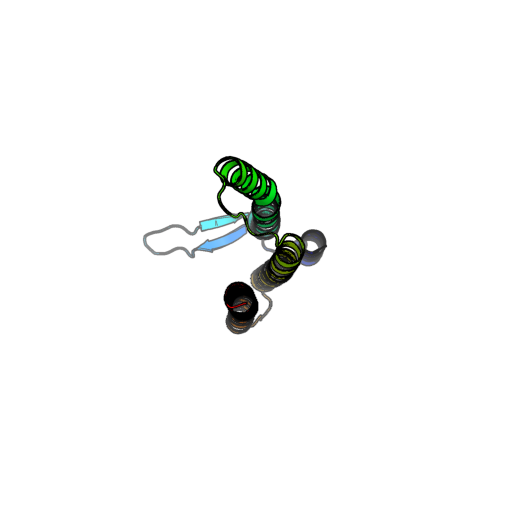27 0.993 -8.095 1.00 87.88 91 LEU A C 1
ATOM 686 O O . LEU A 1 91 ? 0.431 1.043 -7.164 1.00 87.88 91 LEU A O 1
ATOM 690 N N . ILE A 1 92 ? 1.548 -0.156 -8.695 1.00 90.00 92 ILE A N 1
ATOM 691 C CA . ILE A 1 92 ? 1.035 -1.464 -8.260 1.00 90.00 92 ILE A CA 1
ATOM 692 C C . ILE A 1 92 ? 1.545 -1.787 -6.856 1.00 90.00 92 ILE A C 1
ATOM 694 O O . ILE A 1 92 ? 0.746 -2.111 -5.977 1.00 90.00 92 ILE A O 1
ATOM 698 N N . THR A 1 93 ? 2.851 -1.654 -6.626 1.00 89.19 93 THR A N 1
ATOM 699 C CA . THR A 1 93 ? 3.457 -1.911 -5.316 1.00 89.19 93 THR A CA 1
ATOM 700 C C . THR A 1 93 ? 2.896 -0.975 -4.250 1.00 89.19 93 THR A C 1
ATOM 702 O O . THR A 1 93 ? 2.554 -1.420 -3.158 1.00 89.19 93 THR A O 1
ATOM 705 N N . LEU A 1 94 ? 2.725 0.307 -4.573 1.00 88.56 94 LEU A N 1
ATOM 706 C CA . LEU A 1 94 ? 2.169 1.294 -3.656 1.00 88.56 94 LEU A CA 1
ATOM 707 C C . LEU A 1 94 ? 0.675 1.049 -3.387 1.00 88.56 94 LEU A C 1
ATOM 709 O O . LEU A 1 94 ? 0.226 1.161 -2.250 1.00 88.56 94 LEU A O 1
ATOM 713 N N . ALA A 1 95 ? -0.096 0.655 -4.404 1.00 89.81 95 ALA A N 1
ATOM 714 C CA . ALA A 1 95 ? -1.497 0.279 -4.238 1.00 89.81 95 ALA A CA 1
ATOM 715 C C . ALA A 1 95 ? -1.653 -0.940 -3.318 1.00 89.81 95 ALA A C 1
ATOM 717 O O . ALA A 1 95 ? -2.544 -0.939 -2.468 1.00 89.81 95 ALA A O 1
ATOM 718 N N . LEU A 1 96 ? -0.783 -1.946 -3.461 1.00 90.81 96 LEU A N 1
ATOM 719 C CA . LEU A 1 96 ? -0.746 -3.105 -2.570 1.00 90.81 96 LEU A CA 1
ATOM 720 C C . LEU A 1 96 ? -0.345 -2.696 -1.148 1.00 90.81 96 LEU A C 1
ATOM 722 O O . LEU A 1 96 ? -1.007 -3.093 -0.195 1.00 90.81 96 LEU A O 1
ATOM 726 N N . PHE A 1 97 ? 0.684 -1.858 -1.008 1.00 90.50 97 PHE A N 1
ATOM 727 C CA . PHE A 1 97 ? 1.138 -1.337 0.280 1.00 90.50 97 PHE A CA 1
ATOM 728 C C . PHE A 1 97 ? 0.016 -0.624 1.040 1.00 90.50 97 PHE A C 1
ATOM 730 O O . PHE A 1 97 ? -0.251 -0.953 2.197 1.00 90.50 97 PHE A O 1
ATOM 737 N N . PHE A 1 98 ? -0.679 0.311 0.385 1.00 92.69 98 PHE A N 1
ATOM 738 C CA . PHE A 1 98 ? -1.800 1.011 1.005 1.00 92.69 98 PHE A CA 1
ATOM 739 C C . PHE A 1 98 ? -2.941 0.054 1.336 1.00 92.69 98 PHE A C 1
ATOM 741 O O . PHE A 1 98 ? -3.538 0.179 2.401 1.00 92.69 98 PHE A O 1
ATOM 748 N N . PHE A 1 99 ? -3.253 -0.895 0.446 1.00 91.69 99 PHE A N 1
ATOM 749 C CA . PHE A 1 99 ? -4.336 -1.854 0.667 1.00 91.69 99 PHE A CA 1
ATOM 750 C C . PHE A 1 99 ? -4.080 -2.702 1.908 1.00 91.69 99 PHE A C 1
ATOM 752 O O . PHE A 1 99 ? -4.917 -2.730 2.804 1.00 91.69 99 PHE A O 1
ATOM 759 N N . VAL A 1 100 ? -2.906 -3.328 2.004 1.00 90.94 100 VAL A N 1
ATOM 760 C CA . VAL A 1 100 ? -2.577 -4.166 3.160 1.00 90.94 100 VAL A CA 1
ATOM 761 C C . VAL A 1 100 ? -2.483 -3.321 4.429 1.00 90.94 100 VAL A C 1
ATOM 763 O O . VAL A 1 100 ? -3.039 -3.721 5.443 1.00 90.94 100 VAL A O 1
ATOM 766 N N . THR A 1 101 ? -1.875 -2.131 4.376 1.00 91.25 101 THR A N 1
ATOM 767 C CA . THR A 1 101 ? -1.844 -1.206 5.525 1.00 91.25 101 THR A CA 1
ATOM 768 C C . THR A 1 101 ? -3.252 -0.869 6.017 1.00 91.25 101 THR A C 1
ATOM 770 O O . THR A 1 101 ? -3.505 -0.900 7.218 1.00 91.25 101 THR A O 1
ATOM 773 N N . HIS A 1 102 ? -4.188 -0.599 5.103 1.00 92.56 102 HIS A N 1
ATOM 774 C CA . HIS A 1 102 ? -5.580 -0.344 5.461 1.00 92.56 102 HIS A CA 1
ATOM 775 C C . HIS A 1 102 ? -6.219 -1.562 6.135 1.00 92.56 102 HIS A C 1
ATOM 777 O O . HIS A 1 102 ? -6.797 -1.421 7.206 1.00 92.56 102 HIS A O 1
ATOM 783 N N . CYS A 1 103 ? -6.057 -2.761 5.568 1.00 90.31 103 CYS A N 1
ATOM 784 C CA . CYS A 1 103 ? -6.570 -3.994 6.171 1.00 90.31 103 CYS A CA 1
ATOM 785 C C . CYS A 1 103 ? -6.013 -4.231 7.579 1.00 90.31 103 CYS A C 1
ATOM 787 O O . CYS A 1 103 ? -6.763 -4.614 8.469 1.00 90.31 103 CYS A O 1
ATOM 789 N N . VAL A 1 104 ? -4.714 -3.991 7.782 1.00 91.62 104 VAL A N 1
ATOM 790 C CA . VAL A 1 104 ? -4.046 -4.142 9.082 1.00 91.62 104 VAL A CA 1
ATOM 791 C C . VAL A 1 104 ? -4.631 -3.181 10.109 1.00 91.62 104 VAL A C 1
ATOM 793 O O . VAL A 1 104 ? -4.940 -3.610 11.214 1.00 91.62 104 VAL A O 1
ATOM 796 N N . ILE A 1 105 ? -4.814 -1.910 9.742 1.00 90.69 105 ILE A N 1
ATOM 797 C CA . ILE A 1 105 ? -5.414 -0.905 10.629 1.00 90.69 105 ILE A CA 1
ATOM 798 C C . ILE A 1 105 ? -6.836 -1.322 11.008 1.00 90.69 105 ILE A C 1
ATOM 800 O O . ILE A 1 105 ? -7.157 -1.362 12.187 1.00 90.69 105 ILE A O 1
ATOM 804 N N . ILE A 1 106 ? -7.669 -1.699 10.034 1.00 92.12 106 ILE A N 1
ATOM 805 C CA . ILE A 1 106 ? -9.051 -2.118 10.304 1.00 92.12 106 ILE A CA 1
ATOM 806 C C . ILE A 1 106 ? -9.097 -3.370 11.191 1.00 92.12 106 ILE A C 1
ATOM 808 O O . ILE A 1 106 ? -9.879 -3.412 12.133 1.00 92.12 106 ILE A O 1
ATOM 812 N N . ALA A 1 107 ? -8.258 -4.375 10.925 1.00 90.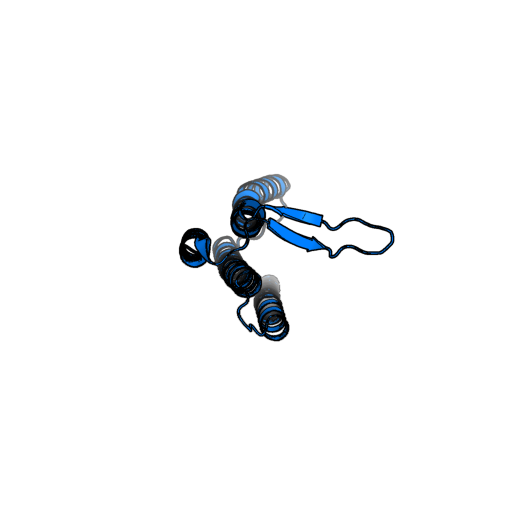25 107 ALA A N 1
ATOM 813 C CA . ALA A 1 107 ? -8.207 -5.596 11.729 1.00 90.25 107 ALA A CA 1
ATOM 814 C C . ALA A 1 107 ? -7.746 -5.322 13.168 1.00 90.25 107 ALA A C 1
ATOM 816 O O . ALA A 1 107 ? -8.327 -5.860 14.108 1.00 90.25 107 ALA A O 1
ATOM 817 N N . TYR A 1 108 ? -6.729 -4.472 13.332 1.00 90.69 108 TYR A N 1
ATOM 818 C CA . TYR A 1 108 ? -6.212 -4.078 14.638 1.00 90.69 108 TYR A CA 1
ATOM 819 C C . TYR A 1 108 ? -7.268 -3.328 15.461 1.00 90.69 108 TYR A C 1
ATOM 821 O O . TYR A 1 108 ? -7.537 -3.703 16.597 1.00 90.69 108 TYR A O 1
ATOM 829 N N . GLU A 1 109 ? -7.925 -2.328 14.867 1.00 90.94 109 GLU A N 1
ATOM 830 C CA . GLU A 1 109 ? -8.971 -1.542 15.540 1.00 90.94 109 GLU A CA 1
ATOM 831 C C . GLU A 1 109 ? -10.248 -2.352 15.815 1.00 90.94 109 GLU A C 1
ATOM 833 O O . GLU A 1 109 ? -10.973 -2.062 16.762 1.00 90.94 109 GLU A O 1
ATOM 838 N N . ALA A 1 110 ? -10.515 -3.401 15.031 1.00 90.44 110 ALA A N 1
ATOM 839 C CA . ALA A 1 110 ? -11.594 -4.357 15.289 1.00 90.44 110 ALA A CA 1
ATOM 840 C C . ALA A 1 110 ? -11.261 -5.372 16.406 1.00 90.44 110 ALA A C 1
ATOM 842 O O . ALA A 1 110 ? -12.052 -6.278 16.670 1.00 90.44 110 ALA A O 1
ATOM 843 N N . GLY A 1 111 ? -10.087 -5.264 17.042 1.00 89.88 111 GLY A N 1
ATOM 844 C CA . GLY A 1 111 ? -9.659 -6.143 18.131 1.00 89.88 111 GLY A CA 1
ATOM 845 C C . GLY A 1 111 ? -9.203 -7.534 17.682 1.00 89.88 111 GLY A C 1
ATOM 846 O O . GLY A 1 111 ? -9.125 -8.444 18.506 1.00 89.88 111 GLY A O 1
ATOM 847 N N . ALA A 1 112 ? -8.909 -7.733 16.394 1.00 89.50 112 ALA A N 1
ATOM 848 C CA . ALA A 1 112 ? -8.371 -9.002 15.921 1.00 89.50 112 ALA A CA 1
ATOM 849 C C . ALA A 1 112 ? -6.902 -9.157 16.343 1.00 89.50 112 ALA A C 1
ATOM 851 O O . ALA A 1 112 ? -6.087 -8.248 16.173 1.00 89.50 112 ALA A O 1
ATOM 852 N N . GLU A 1 113 ? -6.534 -10.347 16.822 1.00 88.12 113 GLU A N 1
ATOM 853 C CA . GLU A 1 113 ? -5.132 -10.703 17.040 1.00 88.12 113 GLU A CA 1
ATOM 854 C C . GLU A 1 113 ? -4.424 -10.812 15.685 1.00 88.12 113 GLU A C 1
ATOM 856 O O . GLU A 1 113 ? -4.513 -11.820 14.980 1.00 88.12 113 GLU A O 1
ATOM 861 N N . PHE A 1 114 ? -3.746 -9.738 15.286 1.00 83.69 114 PHE A N 1
ATOM 862 C CA . PHE A 1 114 ? -3.089 -9.651 13.990 1.00 83.69 114 PHE A CA 1
ATOM 863 C C . PHE A 1 114 ? -1.579 -9.429 14.154 1.00 83.69 114 PHE A C 1
ATOM 865 O O . PHE A 1 114 ? -1.168 -8.563 14.931 1.00 83.69 114 PHE A O 1
ATOM 872 N N . PRO A 1 115 ? -0.713 -10.152 13.415 1.00 89.50 115 PRO A N 1
ATOM 873 C CA . PRO A 1 115 ? 0.735 -9.966 13.480 1.00 89.50 115 PRO A CA 1
ATOM 874 C C . PRO A 1 115 ? 1.162 -8.687 12.734 1.00 89.50 115 PRO A C 1
ATOM 876 O O . PRO A 1 115 ? 1.781 -8.740 11.669 1.00 89.50 115 PRO A O 1
ATOM 879 N N . VAL A 1 116 ? 0.841 -7.520 13.303 1.00 86.56 116 VAL A N 1
ATOM 880 C CA . VAL A 1 116 ? 1.067 -6.193 12.703 1.00 86.56 116 VAL A CA 1
ATOM 881 C C . VAL A 1 116 ? 2.534 -5.988 12.328 1.00 86.56 116 VAL A C 1
ATOM 883 O O . VAL A 1 116 ? 2.834 -5.611 11.197 1.00 86.56 116 VAL A O 1
ATOM 886 N N . VAL A 1 117 ? 3.456 -6.276 13.252 1.00 86.19 117 VAL A N 1
ATOM 887 C CA . VAL A 1 117 ? 4.896 -6.040 13.053 1.00 86.19 117 VAL A CA 1
ATOM 888 C C . VAL A 1 117 ? 5.465 -6.889 11.905 1.00 86.19 117 VAL A C 1
ATOM 890 O O . VAL A 1 117 ? 6.050 -6.303 10.990 1.00 86.19 117 VAL A O 1
ATOM 893 N N . PRO A 1 118 ? 5.275 -8.227 11.865 1.00 90.44 118 PRO A N 1
ATOM 894 C CA . PRO A 1 118 ? 5.706 -9.037 10.726 1.00 90.44 118 PRO A CA 1
ATOM 895 C C . PRO A 1 118 ? 5.137 -8.568 9.384 1.00 90.44 118 PRO A C 1
ATOM 897 O O . PRO A 1 118 ? 5.869 -8.506 8.397 1.00 90.44 118 PRO A O 1
ATOM 900 N N . VAL A 1 119 ? 3.852 -8.204 9.340 1.00 89.88 119 VAL A N 1
ATOM 901 C CA . VAL A 1 119 ? 3.206 -7.759 8.097 1.00 89.88 119 VAL A CA 1
ATOM 902 C C . VAL A 1 119 ? 3.748 -6.404 7.645 1.00 89.88 119 VAL A C 1
ATOM 904 O O . VAL A 1 119 ? 4.073 -6.243 6.469 1.00 89.88 119 VAL A O 1
ATOM 907 N N . ALA A 1 120 ? 3.931 -5.454 8.562 1.00 81.81 120 ALA A N 1
ATOM 908 C CA . ALA A 1 120 ? 4.536 -4.161 8.256 1.00 81.81 120 ALA A CA 1
ATOM 909 C C . ALA A 1 120 ? 5.966 -4.316 7.711 1.00 81.81 120 ALA A C 1
ATOM 911 O O . ALA A 1 120 ? 6.305 -3.718 6.687 1.00 81.81 120 ALA A O 1
ATOM 912 N N . LEU A 1 121 ? 6.787 -5.168 8.335 1.00 87.75 121 LEU A N 1
ATOM 913 C CA . LEU A 1 121 ? 8.143 -5.460 7.861 1.00 87.75 121 LEU A CA 1
ATOM 914 C C . LEU A 1 121 ? 8.140 -6.100 6.469 1.00 87.75 121 LEU A C 1
ATOM 916 O O . LEU A 1 121 ? 8.925 -5.694 5.611 1.00 87.75 121 LEU A O 1
ATOM 920 N N . ALA A 1 122 ? 7.240 -7.054 6.218 1.00 90.69 122 ALA A N 1
ATOM 921 C CA . ALA A 1 122 ? 7.107 -7.689 4.910 1.00 90.69 122 ALA A CA 1
ATOM 922 C C . ALA A 1 122 ? 6.728 -6.676 3.817 1.00 90.69 122 ALA A C 1
ATOM 924 O O . ALA A 1 122 ? 7.300 -6.699 2.727 1.00 90.69 122 ALA A O 1
ATOM 925 N N . LEU A 1 123 ? 5.814 -5.749 4.114 1.00 86.94 123 LEU A N 1
ATOM 926 C CA . LEU A 1 123 ? 5.409 -4.691 3.188 1.00 86.94 123 LEU A CA 1
ATOM 927 C C . LEU A 1 123 ? 6.547 -3.723 2.872 1.00 86.94 123 LEU A C 1
ATOM 929 O O . LEU A 1 123 ? 6.807 -3.445 1.700 1.00 86.94 123 LEU A O 1
ATOM 933 N N . VAL A 1 124 ? 7.244 -3.231 3.898 1.00 86.50 124 VAL A N 1
ATOM 934 C CA . VAL A 1 124 ? 8.409 -2.356 3.714 1.00 86.50 124 VAL A CA 1
ATOM 935 C C . VAL A 1 124 ? 9.480 -3.078 2.899 1.00 86.50 124 VAL A C 1
ATOM 937 O O . VAL A 1 124 ? 9.993 -2.519 1.929 1.00 86.50 124 VAL A O 1
ATOM 940 N N . GLY A 1 125 ? 9.759 -4.342 3.224 1.00 89.44 125 GLY A N 1
ATOM 941 C CA . GLY A 1 125 ? 10.684 -5.187 2.474 1.00 89.44 125 GLY A CA 1
ATOM 942 C C . GLY A 1 125 ? 10.292 -5.326 1.002 1.00 89.44 125 GLY A C 1
ATOM 943 O O . GLY A 1 125 ? 11.138 -5.145 0.130 1.00 89.44 125 GLY A O 1
ATOM 944 N N . ALA A 1 126 ? 9.013 -5.563 0.702 1.00 88.75 126 ALA A N 1
ATOM 945 C CA . ALA A 1 126 ? 8.516 -5.665 -0.670 1.00 88.75 126 ALA A CA 1
ATOM 946 C C . ALA A 1 126 ? 8.666 -4.348 -1.454 1.00 88.75 126 ALA A C 1
ATOM 948 O O . ALA A 1 126 ? 9.069 -4.364 -2.622 1.00 88.75 126 ALA A O 1
ATOM 949 N N . VAL A 1 127 ? 8.393 -3.202 -0.819 1.00 85.81 127 VAL A N 1
ATOM 950 C CA . VAL A 1 127 ? 8.590 -1.874 -1.425 1.00 85.81 127 VAL A CA 1
ATOM 951 C C . VAL A 1 127 ? 10.069 -1.642 -1.733 1.00 85.81 127 VAL A C 1
ATOM 953 O O . VAL A 1 127 ? 10.416 -1.330 -2.873 1.00 85.81 127 VAL A O 1
ATOM 956 N N . VAL A 1 128 ? 10.947 -1.849 -0.748 1.00 90.56 128 VAL A N 1
ATOM 957 C CA . VAL A 1 128 ? 12.399 -1.664 -0.901 1.00 90.56 128 VAL A CA 1
ATOM 958 C C . VAL A 1 128 ? 12.965 -2.606 -1.963 1.00 90.56 128 VAL A C 1
ATOM 960 O O . VAL A 1 128 ? 13.724 -2.167 -2.827 1.00 90.56 128 VAL A O 1
ATOM 963 N N . ALA A 1 129 ? 12.555 -3.876 -1.963 1.00 91.44 129 ALA A N 1
ATOM 964 C CA . ALA A 1 129 ? 12.972 -4.853 -2.963 1.00 91.44 129 ALA A CA 1
ATOM 965 C C . ALA A 1 129 ? 12.532 -4.443 -4.375 1.00 91.44 129 ALA A C 1
ATOM 967 O O . ALA A 1 129 ? 13.339 -4.488 -5.304 1.00 91.44 129 ALA A O 1
ATOM 968 N N . THR A 1 130 ? 11.288 -3.976 -4.539 1.00 90.06 130 THR A N 1
ATOM 969 C CA . THR A 1 130 ? 10.792 -3.490 -5.836 1.00 90.06 130 THR A CA 1
ATOM 970 C C . THR A 1 130 ? 11.624 -2.308 -6.331 1.00 90.06 130 THR A C 1
ATOM 972 O O . THR A 1 130 ? 12.059 -2.298 -7.481 1.00 90.06 130 THR A O 1
ATOM 975 N N . LEU A 1 131 ? 11.893 -1.326 -5.465 1.00 85.94 131 LEU A N 1
ATOM 976 C CA . LEU A 1 131 ? 12.727 -0.173 -5.812 1.00 85.94 131 LEU A CA 1
ATOM 977 C C . LEU A 1 131 ? 14.154 -0.594 -6.185 1.00 8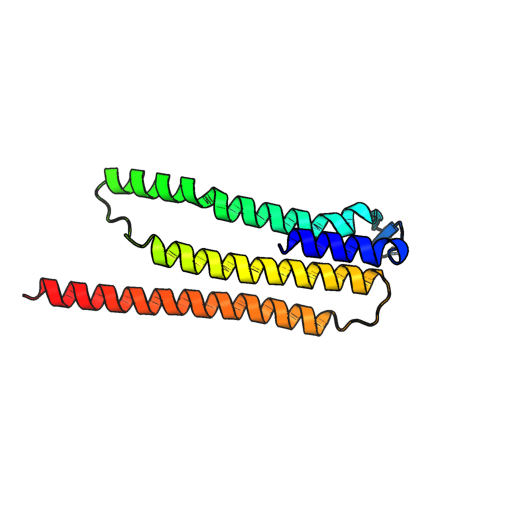5.94 131 LEU A C 1
ATOM 979 O O . LEU A 1 131 ? 14.701 -0.085 -7.162 1.00 85.94 131 LEU A O 1
ATOM 983 N N . GLY A 1 132 ? 14.729 -1.555 -5.460 1.00 88.88 132 GLY A N 1
ATOM 984 C CA . GLY A 1 132 ? 16.046 -2.114 -5.759 1.00 88.88 132 GLY A CA 1
ATOM 985 C C . GLY A 1 132 ? 16.109 -2.773 -7.139 1.00 88.88 132 GLY A C 1
ATOM 986 O O . GLY A 1 132 ? 17.044 -2.515 -7.899 1.00 88.88 132 GLY A O 1
ATOM 987 N N . VAL A 1 133 ? 15.095 -3.564 -7.503 1.00 91.31 133 VAL A N 1
ATOM 988 C CA . VAL A 1 133 ? 14.989 -4.181 -8.837 1.00 91.31 133 VAL A CA 1
ATOM 989 C C . VAL A 1 133 ? 14.879 -3.114 -9.926 1.00 91.31 133 VAL A C 1
ATOM 991 O O . VAL A 1 133 ? 15.637 -3.151 -10.892 1.00 91.31 133 VAL A O 1
ATOM 994 N N . LEU A 1 134 ? 14.005 -2.119 -9.747 1.00 87.81 134 LEU A N 1
ATOM 995 C CA . LEU A 1 134 ? 13.823 -1.042 -10.726 1.00 87.81 134 LEU A CA 1
ATOM 996 C C . LEU A 1 134 ? 15.100 -0.213 -10.924 1.00 87.81 134 LEU A C 1
ATOM 998 O O . LEU A 1 134 ? 15.459 0.116 -12.056 1.00 87.81 134 LEU A O 1
ATOM 1002 N N . LEU A 1 135 ? 15.811 0.106 -9.839 1.00 86.38 135 LEU A N 1
ATOM 1003 C CA . LEU A 1 135 ? 17.062 0.860 -9.905 1.00 86.38 135 LEU A CA 1
ATOM 1004 C C . LEU A 1 135 ? 18.164 0.060 -10.609 1.00 86.38 135 LEU A C 1
ATOM 1006 O O . LEU A 1 135 ? 18.866 0.597 -11.469 1.00 86.38 135 LEU A O 1
ATOM 1010 N N . ARG A 1 136 ? 18.287 -1.232 -10.286 1.00 89.69 136 ARG A N 1
ATOM 1011 C CA . ARG A 1 136 ? 19.228 -2.142 -10.948 1.00 89.69 136 ARG A CA 1
ATOM 1012 C C . ARG A 1 136 ? 18.956 -2.221 -12.449 1.00 89.69 136 ARG A C 1
ATOM 1014 O O . ARG A 1 136 ? 19.887 -2.088 -13.241 1.00 89.69 136 ARG A O 1
ATOM 1021 N N . ASP A 1 137 ? 17.696 -2.389 -12.842 1.00 85.62 137 ASP A N 1
ATOM 1022 C CA . ASP A 1 137 ? 17.302 -2.496 -14.249 1.00 85.62 137 ASP A CA 1
ATOM 1023 C C . ASP A 1 137 ? 17.582 -1.209 -15.038 1.00 85.62 137 ASP A C 1
ATOM 1025 O O . ASP A 1 137 ? 17.846 -1.265 -16.243 1.00 85.62 137 ASP A O 1
ATOM 1029 N N . ARG A 1 138 ? 17.541 -0.039 -14.389 1.00 82.81 138 ARG A N 1
ATOM 1030 C CA . ARG A 1 138 ? 17.973 1.228 -15.001 1.00 82.81 138 ARG A CA 1
ATOM 1031 C C . ARG A 1 138 ? 19.485 1.276 -15.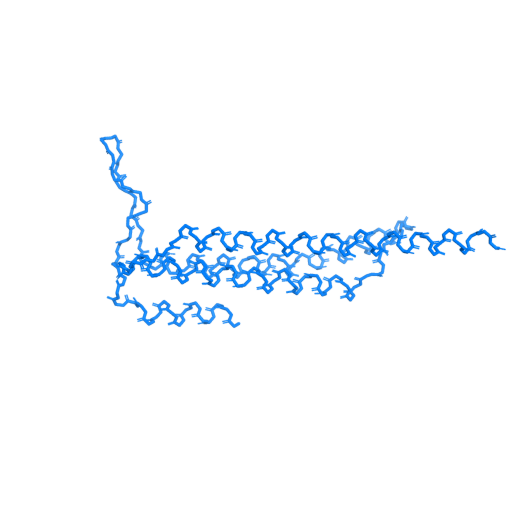203 1.00 82.81 138 ARG A C 1
ATOM 1033 O O . ARG A 1 138 ? 19.929 1.474 -16.329 1.00 82.81 138 ARG A O 1
ATOM 1040 N N . LEU A 1 139 ? 20.267 0.983 -14.162 1.00 84.62 139 LEU A N 1
ATOM 1041 C CA . LEU A 1 139 ? 21.737 0.986 -14.228 1.00 84.62 139 LEU A CA 1
ATOM 1042 C C . LEU A 1 139 ? 22.283 0.033 -15.307 1.00 84.62 139 LEU A C 1
ATOM 1044 O O . LEU A 1 139 ? 23.205 0.374 -16.053 1.00 84.62 139 LEU A O 1
ATOM 1048 N N . VAL A 1 140 ? 21.700 -1.164 -15.425 1.00 86.69 140 VAL A N 1
ATOM 1049 C CA . VAL A 1 140 ? 22.092 -2.144 -16.452 1.00 86.69 140 VAL A CA 1
ATOM 1050 C C . VAL A 1 140 ? 21.734 -1.653 -17.859 1.00 86.69 140 VAL A C 1
ATOM 1052 O O . VAL A 1 140 ? 22.505 -1.849 -18.797 1.00 86.69 140 VAL A O 1
ATOM 1055 N N . ARG A 1 141 ? 20.590 -0.985 -18.040 1.00 82.81 141 ARG A N 1
ATOM 1056 C CA . ARG A 1 141 ? 20.218 -0.427 -19.349 1.00 82.81 141 ARG A CA 1
ATOM 1057 C C . ARG A 1 141 ? 21.146 0.710 -19.763 1.00 82.81 141 ARG A C 1
ATOM 1059 O O . ARG A 1 141 ? 21.642 0.691 -20.890 1.00 82.81 141 ARG A O 1
ATOM 1066 N N . ASP A 1 142 ? 21.437 1.635 -18.856 1.00 83.19 142 ASP A N 1
ATOM 1067 C CA . ASP A 1 142 ? 22.274 2.804 -19.143 1.00 83.19 142 ASP A CA 1
ATOM 1068 C C . ASP A 1 142 ? 23.701 2.398 -19.544 1.00 83.19 142 ASP A C 1
ATOM 1070 O O . ASP A 1 142 ? 24.254 2.908 -20.521 1.00 83.19 142 ASP A O 1
ATOM 1074 N N . THR A 1 143 ? 24.269 1.397 -18.865 1.00 85.25 143 THR A N 1
ATOM 1075 C CA . THR A 1 143 ? 25.595 0.849 -19.203 1.00 85.25 143 THR A CA 1
ATOM 1076 C C . THR A 1 143 ? 25.626 0.195 -20.589 1.00 85.25 143 THR A C 1
ATOM 1078 O O . THR A 1 143 ? 26.572 0.411 -21.353 1.00 85.25 143 THR A O 1
ATOM 1081 N N . VAL A 1 144 ? 24.580 -0.547 -20.974 1.00 84.88 144 VAL A N 1
ATOM 1082 C CA . VAL A 1 144 ? 24.471 -1.156 -22.315 1.00 84.88 144 VAL A CA 1
ATOM 1083 C C . VAL A 1 144 ? 24.327 -0.097 -23.412 1.00 84.88 144 VAL A C 1
ATOM 1085 O O . VAL A 1 144 ? 24.927 -0.238 -24.483 1.00 84.88 144 VAL A O 1
ATOM 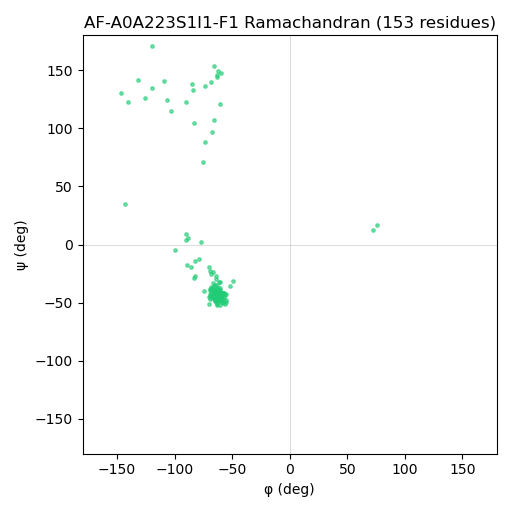1088 N N . VAL A 1 145 ? 23.550 0.962 -23.171 1.00 84.12 145 VAL A N 1
ATOM 1089 C CA . VAL A 1 145 ? 23.382 2.072 -24.123 1.00 84.12 145 VAL A CA 1
ATOM 1090 C C . VAL A 1 145 ? 24.708 2.802 -24.336 1.00 84.12 145 VAL A C 1
ATOM 1092 O O . VAL A 1 145 ? 25.110 3.003 -25.486 1.00 84.12 145 VAL A O 1
ATOM 1095 N N . LEU A 1 146 ? 25.432 3.114 -23.257 1.00 84.94 146 LEU A N 1
ATOM 1096 C CA . LEU A 1 146 ? 26.733 3.782 -23.323 1.00 84.94 146 LEU A CA 1
ATOM 1097 C C . LEU A 1 146 ? 27.761 2.946 -24.104 1.00 84.94 146 LEU A C 1
ATOM 1099 O O . LEU A 1 146 ? 28.426 3.452 -25.008 1.00 84.94 146 LEU A O 1
ATOM 1103 N N . ALA A 1 147 ? 27.835 1.640 -23.826 1.00 87.69 147 ALA A N 1
ATOM 1104 C CA . ALA A 1 147 ? 28.743 0.728 -24.523 1.00 87.69 147 ALA A CA 1
ATOM 1105 C C . ALA A 1 147 ? 28.457 0.656 -26.036 1.00 87.69 147 ALA A C 1
ATOM 1107 O O . ALA A 1 147 ? 29.382 0.593 -26.852 1.00 87.69 147 ALA A O 1
ATOM 1108 N N . ARG A 1 148 ? 27.177 0.697 -26.439 1.00 88.00 148 ARG A N 1
ATOM 1109 C CA . ARG A 1 148 ? 26.784 0.739 -27.859 1.00 88.00 148 ARG A CA 1
ATOM 1110 C C . ARG A 1 148 ? 27.142 2.066 -28.525 1.00 88.00 148 ARG A C 1
ATOM 1112 O O . ARG A 1 148 ? 27.539 2.043 -29.689 1.00 88.00 148 ARG A O 1
ATOM 1119 N N . ALA A 1 149 ? 27.005 3.188 -27.821 1.00 85.12 149 ALA A N 1
ATOM 1120 C CA . ALA A 1 149 ? 27.362 4.508 -28.339 1.00 85.12 149 ALA A CA 1
ATOM 1121 C C . ALA A 1 149 ? 28.872 4.613 -28.608 1.00 85.12 149 ALA A C 1
ATOM 1123 O O . ALA A 1 149 ? 29.265 4.962 -29.719 1.00 85.12 149 ALA A O 1
ATOM 1124 N N . ILE A 1 150 ? 29.702 4.186 -27.650 1.00 88.06 150 ILE A N 1
ATOM 1125 C CA . ILE A 1 150 ? 31.170 4.160 -27.787 1.00 88.06 150 ILE A CA 1
ATOM 1126 C C . ILE A 1 150 ? 31.598 3.283 -28.974 1.00 88.06 150 ILE A C 1
ATOM 1128 O O . ILE A 1 150 ? 32.456 3.666 -29.767 1.00 88.06 150 ILE A O 1
ATOM 1132 N N . ARG A 1 151 ? 30.966 2.115 -29.159 1.00 91.69 151 ARG A N 1
ATOM 1133 C CA . ARG A 1 151 ? 31.271 1.229 -30.296 1.00 91.69 151 ARG A CA 1
ATOM 1134 C C . ARG A 1 151 ? 30.926 1.858 -31.656 1.00 91.69 151 ARG A C 1
ATOM 1136 O O . ARG A 1 151 ? 31.532 1.484 -32.655 1.00 91.69 151 ARG A O 1
ATOM 1143 N N . ARG A 1 152 ? 29.955 2.776 -31.716 1.00 87.19 152 ARG A N 1
ATOM 1144 C CA . ARG A 1 152 ? 29.561 3.463 -32.957 1.00 87.19 152 ARG A CA 1
ATOM 1145 C C . ARG A 1 152 ? 30.447 4.660 -33.295 1.00 87.19 152 ARG A C 1
ATOM 1147 O O . ARG A 1 152 ? 30.578 4.942 -34.473 1.00 87.19 152 ARG A O 1
ATOM 1154 N N . SER A 1 153 ? 31.045 5.332 -32.311 1.00 85.12 153 SER A N 1
ATOM 1155 C CA . SER A 1 153 ? 31.929 6.487 -32.545 1.00 85.12 153 SER A CA 1
ATOM 1156 C C . SER A 1 153 ? 33.368 6.109 -32.907 1.00 85.12 153 SER A C 1
ATOM 1158 O O . SER A 1 153 ? 34.131 6.967 -33.329 1.00 85.12 153 SER A O 1
ATOM 1160 N N . GLY A 1 154 ? 33.761 4.848 -32.697 1.00 82.19 154 GLY A N 1
ATOM 1161 C CA . GLY A 1 154 ? 35.083 4.325 -33.067 1.00 82.19 154 GLY A CA 1
ATOM 1162 C C . GLY A 1 154 ? 35.171 3.728 -34.478 1.00 82.19 154 GLY A C 1
ATOM 1163 O O . GLY A 1 154 ? 36.162 3.068 -34.780 1.00 82.19 154 GLY A O 1
ATOM 1164 N N . ARG A 1 155 ? 34.133 3.889 -35.306 1.00 64.62 155 ARG A N 1
ATOM 1165 C CA . ARG A 1 155 ? 34.096 3.525 -36.730 1.00 64.62 155 ARG A CA 1
ATOM 1166 C C . ARG A 1 155 ? 33.902 4.783 -37.556 1.00 64.62 155 ARG A C 1
ATOM 1168 O O . ARG A 1 155 ? 34.473 4.813 -38.662 1.00 64.62 155 ARG A O 1
#

Sequence (155 aa):
MSVVAMLGIAWAAWDLLPEVVTTREATVDRTATEVSRWVVVGAVPAAAVLCTVLMVGARPFDRFIVRFLGRLGLPAGDGDRDRVRDLNAVLITLALFFFVTHCVIIAYEAGAEFPVVPVALALVGAVVATLGVLLRDRLVRDTVVLARAIRRSGR

Foldseek 3Di:
DLLVLLVVLCVVLVVLFDQKDFPAPDDPVGDTDIDGSCCLSVVLSVVLVVVVCCLVVCVVVLVVVLVVVVVVVHDDDPDVPLVVVLSVLLNVLSSVLSSVVSVLSSCVSSVHPDPSPVSNVVSVVSNVVSVVVSVVVVVVVVVVVVVVVVVVVVD

Organism: NCBI:txid1235441

Mean predicted aligned error: 7.98 Å

Secondary structure (DSSP, 8-state):
-HHHHHHHHHHHTGGGS-SEEEEE--BTTB--EEEEHHHHHHHHHHHHHHHHHHHHHHHHHHHHHHHHHHHTT------HHHHHHHHHHHHHHHHHHHHHHHHHHHHHHTT----HHHHHHHHHHHHHHHHHHHHHHHHHHHHHHHHHHHHHHT-

pLDDT: mean 84.96, std 10.09, range [52.75, 95.69]

Radius of gyration: 22.28 Å; Cα contacts (8 Å, |Δi|>4): 94; chains: 1; bounding box: 55×35×70 Å